Protein AF-A0A1B1HZV9-F1 (afdb_monomer)

pLDDT: mean 81.5, std 19.76, range [37.0, 97.25]

Sequence (102 aa):
MSLDVELLNANLLAGDLHNIRQGKVYFAHPYSSWERSQNERHNGILRQYIPKGTGIDGYSDEDILNIADEINRRPRRVLGYQTLAELFRTFLDEVYAIENVS

Foldseek 3Di:
DDPDDPVVVVCVVVVPVVPPDPDDDDDDDPPCCVVCVVVVVLVVLLCVVQPPPHDCVPPDPVNVVVSVVCQQCAQDVVVVRHGNVVVVVVVVVVVVVVVVVD

Secondary structure (DSSP, 8-state):
--S-SSSHHHHHHHHTGGGT-SS----PPTT-GGGGHHHHHHHHHHTTTS-TT--STTS-HHHHHHHHHHHHHS--GGGTT--HHHHHHHHHHHHHHHHTT-

Structure (mmCIF, N/CA/C/O backbone):
data_AF-A0A1B1HZV9-F1
#
_entry.id   AF-A0A1B1HZV9-F1
#
loop_
_atom_site.group_PDB
_atom_site.id
_atom_site.type_symbol
_atom_site.label_atom_id
_atom_site.label_alt_id
_atom_site.label_comp_id
_atom_site.label_asym_id
_atom_site.label_entity_id
_atom_site.label_seq_id
_atom_site.pdbx_PDB_ins_code
_atom_site.Cartn_x
_atom_site.Cartn_y
_atom_site.Cartn_z
_atom_site.occupancy
_atom_site.B_iso_or_equiv
_atom_site.auth_seq_id
_atom_site.auth_comp_id
_atom_site.auth_asym_id
_atom_site.auth_atom_id
_atom_site.pdbx_PDB_model_num
ATOM 1 N N . MET A 1 1 ? 19.042 5.732 42.765 1.00 41.09 1 MET A N 1
ATOM 2 C CA . MET A 1 1 ? 17.800 4.933 42.833 1.00 41.09 1 MET A CA 1
ATOM 3 C C . MET A 1 1 ? 16.653 5.882 42.516 1.00 41.09 1 MET A C 1
ATOM 5 O O . MET A 1 1 ? 16.328 6.697 43.357 1.00 41.09 1 MET A O 1
ATOM 9 N N . SER A 1 2 ? 16.091 5.968 41.321 1.00 46.03 2 SER A N 1
ATOM 10 C CA . SER A 1 2 ? 16.095 5.095 40.153 1.00 46.03 2 SER A CA 1
ATOM 11 C C . SER A 1 2 ? 15.907 6.004 38.933 1.00 46.03 2 SER A C 1
ATOM 13 O O . SER A 1 2 ? 14.925 6.738 38.885 1.00 46.03 2 SER A O 1
ATOM 15 N N . LEU A 1 3 ? 16.861 6.001 38.003 1.00 37.00 3 LEU A N 1
ATOM 16 C CA . LEU A 1 3 ? 16.746 6.642 36.684 1.00 37.00 3 LEU A CA 1
ATOM 17 C C . LEU A 1 3 ? 17.123 5.647 35.568 1.00 37.00 3 LEU A C 1
ATOM 19 O O . LEU A 1 3 ? 17.413 6.043 34.447 1.00 37.00 3 LEU A O 1
ATOM 23 N N . ASP A 1 4 ? 17.062 4.345 35.867 1.00 45.47 4 ASP A N 1
ATOM 24 C CA . ASP A 1 4 ? 17.555 3.274 34.990 1.00 45.47 4 ASP A CA 1
ATOM 25 C C . ASP A 1 4 ? 16.430 2.364 34.466 1.00 45.47 4 ASP A C 1
ATOM 27 O O . ASP A 1 4 ? 16.639 1.171 34.264 1.00 45.47 4 ASP A O 1
ATOM 31 N N . VAL A 1 5 ? 15.216 2.893 34.259 1.00 46.31 5 VAL A N 1
ATOM 32 C CA . VAL A 1 5 ? 14.092 2.090 33.721 1.00 46.31 5 VAL A CA 1
ATOM 33 C C . VAL A 1 5 ? 13.655 2.523 32.313 1.00 46.31 5 VAL A C 1
ATOM 35 O O . VAL A 1 5 ? 13.123 1.704 31.573 1.00 46.31 5 VAL A O 1
ATOM 38 N N . GLU A 1 6 ? 13.956 3.744 31.857 1.00 48.00 6 GLU A N 1
ATOM 39 C CA . GLU A 1 6 ? 13.531 4.194 30.514 1.00 48.00 6 GLU A CA 1
ATOM 40 C C . GLU A 1 6 ? 14.533 3.902 29.385 1.00 48.00 6 GLU A C 1
ATOM 42 O O . GLU A 1 6 ? 14.128 3.765 28.233 1.00 48.00 6 GLU A O 1
ATOM 47 N N . LEU A 1 7 ? 15.824 3.720 29.682 1.00 40.81 7 LEU A N 1
ATOM 48 C CA . LEU A 1 7 ? 16.843 3.479 28.646 1.00 40.81 7 LEU A CA 1
ATOM 49 C C . LEU A 1 7 ? 17.011 2.002 28.251 1.00 40.81 7 LEU A C 1
ATOM 51 O O . LEU A 1 7 ? 17.690 1.706 27.268 1.00 40.81 7 LEU A O 1
ATOM 55 N N . LEU A 1 8 ? 16.365 1.068 28.957 1.00 37.88 8 LEU A N 1
ATOM 56 C CA 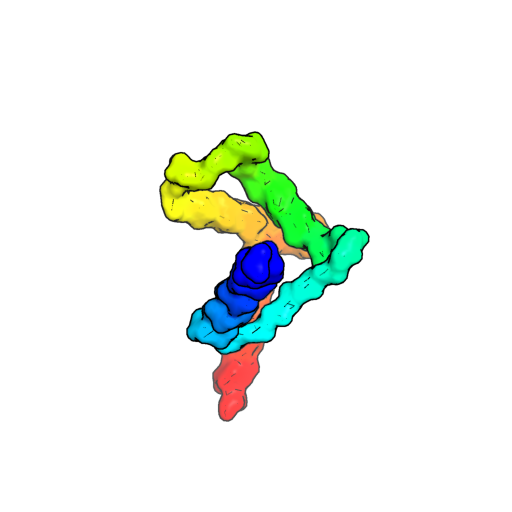. LEU A 1 8 ? 16.457 -0.362 28.639 1.00 37.88 8 LEU A CA 1
ATOM 57 C C . LEU A 1 8 ? 15.487 -0.793 27.519 1.00 37.88 8 LEU A C 1
ATOM 59 O O . LEU A 1 8 ? 15.754 -1.767 26.821 1.00 37.88 8 LEU A O 1
ATOM 63 N N . ASN A 1 9 ? 14.406 -0.040 27.277 1.00 42.53 9 ASN A N 1
ATOM 64 C CA . ASN A 1 9 ? 13.382 -0.405 26.286 1.00 42.53 9 ASN A CA 1
ATOM 65 C C . ASN A 1 9 ? 13.731 -0.035 24.833 1.00 42.53 9 ASN A C 1
ATOM 67 O O . ASN A 1 9 ? 13.141 -0.583 23.906 1.00 42.53 9 ASN A O 1
ATOM 71 N N . ALA A 1 10 ? 14.698 0.859 24.602 1.00 43.72 10 ALA A N 1
ATOM 72 C CA . ALA A 1 10 ? 15.109 1.234 23.245 1.00 43.72 10 ALA A CA 1
ATOM 73 C C . ALA A 1 10 ? 16.122 0.246 22.634 1.00 43.72 10 ALA A C 1
ATOM 75 O O . ALA A 1 10 ? 16.096 -0.009 21.431 1.00 43.72 10 ALA A O 1
ATOM 76 N N . ASN A 1 11 ? 16.979 -0.359 23.463 1.00 40.56 11 ASN A N 1
ATOM 77 C CA . ASN A 1 11 ? 18.022 -1.277 22.991 1.00 40.56 11 ASN A CA 1
ATOM 78 C C . ASN A 1 11 ? 17.500 -2.696 22.711 1.00 40.56 11 ASN A C 1
ATOM 80 O O . ASN A 1 11 ? 18.048 -3.376 21.846 1.00 40.56 11 ASN A O 1
ATOM 84 N N . LEU A 1 12 ? 16.411 -3.117 23.363 1.00 42.69 12 LEU A N 1
ATOM 85 C CA . LEU A 1 12 ? 15.744 -4.394 23.071 1.00 42.69 12 LEU A CA 1
ATOM 86 C C . LEU A 1 12 ? 15.025 -4.393 21.709 1.00 42.69 12 LEU A C 1
ATOM 88 O O . LEU A 1 12 ? 14.968 -5.422 21.049 1.00 42.69 12 LEU A O 1
ATOM 92 N N . LEU A 1 13 ? 14.545 -3.241 21.229 1.00 48.91 13 LEU A N 1
ATOM 93 C CA . LEU A 1 13 ? 13.875 -3.151 19.923 1.00 48.91 13 LEU A CA 1
ATOM 94 C C . LEU A 1 13 ? 14.855 -3.065 18.741 1.00 48.91 13 LEU A C 1
ATOM 96 O O . LEU A 1 13 ? 14.523 -3.487 17.634 1.00 48.91 13 LEU A O 1
ATOM 100 N N . ALA A 1 14 ? 16.059 -2.529 18.959 1.00 47.06 14 ALA A N 1
ATOM 101 C CA . ALA A 1 14 ? 17.078 -2.403 17.916 1.00 47.06 14 ALA A CA 1
ATOM 102 C C . ALA A 1 14 ? 17.970 -3.655 17.786 1.00 47.06 14 ALA A C 1
ATOM 104 O O . ALA A 1 14 ? 18.413 -3.971 16.681 1.00 47.06 14 ALA A O 1
ATOM 105 N N . GLY A 1 15 ? 18.218 -4.372 18.890 1.00 43.72 15 GLY A N 1
ATOM 106 C CA . GLY A 1 15 ? 19.113 -5.536 18.928 1.00 43.72 15 GLY A CA 1
ATOM 107 C C . GLY A 1 15 ? 18.567 -6.800 18.254 1.00 43.72 15 GLY A C 1
ATOM 108 O O . GLY A 1 15 ? 19.341 -7.552 17.665 1.00 43.72 15 GLY A O 1
ATOM 109 N N . ASP A 1 16 ? 17.248 -7.011 18.263 1.00 50.59 16 ASP A N 1
ATOM 110 C CA . ASP A 1 16 ? 16.647 -8.279 17.809 1.00 50.59 16 ASP A CA 1
ATOM 111 C C . ASP A 1 16 ? 16.318 -8.335 16.308 1.00 50.59 16 ASP A C 1
ATOM 113 O O . ASP A 1 16 ? 16.259 -9.416 15.719 1.00 50.59 16 ASP A O 1
ATOM 117 N N . LEU A 1 17 ? 16.174 -7.192 15.629 1.00 52.69 17 LEU A N 1
ATOM 118 C CA . LEU A 1 17 ? 15.924 -7.170 14.178 1.00 52.69 17 LEU A CA 1
ATOM 119 C C . LEU A 1 17 ? 17.151 -7.587 13.358 1.00 52.69 17 LEU A C 1
ATOM 121 O O . LEU A 1 17 ? 17.011 -8.111 12.251 1.00 52.69 17 LEU A O 1
ATOM 125 N N . HIS A 1 18 ? 18.348 -7.381 13.907 1.00 51.12 18 HIS A N 1
ATOM 126 C CA . HIS A 1 18 ? 19.609 -7.618 13.208 1.00 51.12 18 HIS A CA 1
ATOM 127 C C . HIS A 1 18 ? 19.919 -9.112 13.002 1.00 51.12 18 HIS A C 1
ATOM 129 O O . HIS A 1 18 ? 20.731 -9.452 12.141 1.00 51.12 18 HIS A O 1
ATOM 135 N N . ASN A 1 19 ? 19.253 -9.996 13.758 1.00 48.66 19 ASN A N 1
ATOM 136 C CA . ASN A 1 19 ? 19.464 -11.446 13.735 1.00 48.66 19 ASN A CA 1
ATOM 137 C C . ASN A 1 19 ? 18.431 -12.226 12.900 1.00 48.66 19 ASN A C 1
ATOM 139 O O . ASN A 1 19 ? 18.618 -13.420 12.681 1.00 48.66 19 ASN A O 1
ATOM 143 N N . ILE A 1 20 ? 17.357 -11.586 12.416 1.00 55.53 20 ILE A N 1
ATOM 144 C CA . ILE A 1 20 ? 16.245 -12.290 11.741 1.00 55.53 20 ILE A CA 1
ATOM 145 C C . ILE A 1 20 ? 16.325 -12.187 10.207 1.00 55.53 20 ILE A C 1
ATOM 147 O O . ILE A 1 20 ? 15.792 -13.044 9.503 1.00 55.53 20 ILE A O 1
ATOM 151 N N . ARG A 1 21 ? 17.017 -11.187 9.642 1.00 56.66 21 ARG A N 1
ATOM 152 C CA . ARG A 1 21 ? 17.164 -11.041 8.183 1.00 56.66 21 ARG A CA 1
ATOM 153 C C . ARG A 1 21 ? 18.511 -10.439 7.795 1.00 56.66 21 ARG A C 1
ATOM 155 O O . ARG A 1 21 ? 18.925 -9.428 8.348 1.00 56.66 21 ARG A O 1
ATOM 162 N N . GLN A 1 22 ? 19.136 -11.007 6.764 1.00 67.31 22 GLN A N 1
ATOM 163 C CA . GLN A 1 22 ? 20.291 -10.434 6.063 1.00 67.31 22 GLN A CA 1
ATOM 164 C C . GLN A 1 22 ? 19.877 -9.188 5.246 1.00 67.31 22 GLN A C 1
ATOM 166 O O . GLN A 1 22 ? 19.911 -9.196 4.020 1.00 67.31 22 GLN A O 1
ATOM 171 N N . GLY A 1 23 ? 19.403 -8.125 5.901 1.00 66.94 23 GLY A N 1
ATOM 172 C CA . GLY A 1 23 ? 18.881 -6.928 5.237 1.00 66.94 23 GLY A CA 1
ATOM 173 C C . GLY A 1 23 ? 19.226 -5.639 5.977 1.00 66.94 23 GLY A C 1
ATOM 174 O O . GLY A 1 23 ? 19.349 -5.624 7.198 1.00 66.94 23 GLY A O 1
ATOM 175 N N . LYS A 1 24 ? 19.384 -4.540 5.231 1.00 83.38 24 LYS A N 1
ATOM 176 C CA . LYS A 1 24 ? 19.594 -3.198 5.797 1.00 83.38 24 LYS A CA 1
ATOM 177 C C . LYS A 1 24 ? 18.255 -2.607 6.246 1.00 83.38 24 LYS A C 1
ATOM 179 O O . LYS A 1 24 ? 17.275 -2.673 5.506 1.00 83.38 24 LYS A O 1
ATOM 184 N N . VAL A 1 25 ? 18.225 -2.008 7.436 1.00 83.56 25 VAL A N 1
ATOM 185 C CA . VAL A 1 25 ? 17.042 -1.326 7.985 1.00 83.56 25 VAL A CA 1
ATOM 186 C C . VAL A 1 25 ? 17.173 0.179 7.763 1.00 83.56 25 VAL A C 1
ATOM 188 O O . VAL A 1 25 ? 18.229 0.756 8.015 1.00 83.56 25 VAL A O 1
ATOM 191 N N . TYR A 1 26 ? 16.093 0.814 7.307 1.00 84.62 26 TYR A N 1
ATOM 192 C CA . TYR A 1 26 ? 16.029 2.251 7.042 1.00 84.62 26 TYR A CA 1
ATOM 193 C C . TYR A 1 26 ? 14.853 2.879 7.798 1.00 84.62 26 TYR A C 1
ATOM 195 O O . TYR A 1 26 ? 13.757 2.315 7.824 1.00 84.62 26 TYR A O 1
ATOM 203 N N . PHE A 1 27 ? 15.073 4.059 8.380 1.00 87.00 27 PHE A N 1
ATOM 204 C CA . PHE A 1 27 ? 14.058 4.837 9.095 1.00 87.00 27 PHE A CA 1
ATOM 205 C C . PHE A 1 27 ? 13.809 6.170 8.388 1.00 87.00 27 PHE A C 1
ATOM 207 O O . PHE A 1 27 ? 14.717 6.727 7.778 1.00 87.00 27 PHE A O 1
ATOM 214 N N . ALA A 1 28 ? 12.574 6.665 8.482 1.00 90.00 28 ALA A N 1
ATOM 215 C CA . ALA A 1 28 ? 12.227 8.008 8.025 1.00 90.00 28 ALA A CA 1
ATOM 216 C C . ALA A 1 28 ? 12.603 9.044 9.094 1.00 90.00 28 ALA A C 1
ATOM 218 O O . ALA A 1 28 ? 12.547 8.753 10.294 1.00 90.00 28 ALA A O 1
ATOM 219 N N . HIS A 1 29 ? 12.945 10.253 8.665 1.00 92.88 29 HIS A N 1
ATOM 220 C CA . HIS A 1 29 ? 13.244 11.368 9.548 1.00 92.88 29 HIS A CA 1
ATOM 221 C C . HIS A 1 29 ? 11.988 11.813 10.321 1.00 92.88 29 HIS A C 1
ATOM 223 O O . HIS A 1 29 ? 10.867 11.768 9.793 1.00 92.88 29 HIS A O 1
ATOM 229 N N . PRO A 1 30 ? 12.140 12.286 11.574 1.00 92.19 30 PRO A N 1
ATOM 230 C CA . PRO A 1 30 ? 11.035 12.880 12.316 1.00 92.19 30 PRO A CA 1
ATOM 231 C C . PRO A 1 30 ? 10.348 13.995 11.517 1.00 92.19 30 PRO A C 1
ATOM 233 O O . PRO A 1 30 ? 11.000 14.750 10.797 1.00 92.19 30 PRO A O 1
ATOM 236 N N . TYR A 1 31 ? 9.021 14.086 11.639 1.00 85.75 31 TYR A N 1
ATOM 237 C CA . TYR A 1 31 ? 8.178 15.086 10.961 1.00 85.75 31 TYR A CA 1
ATOM 238 C C . TYR A 1 31 ? 8.281 15.107 9.424 1.00 85.75 31 TYR A C 1
ATOM 240 O O . TYR A 1 31 ? 7.823 16.056 8.792 1.00 85.75 31 TYR A O 1
ATOM 248 N N . SER A 1 32 ? 8.822 14.044 8.819 1.00 90.00 32 SER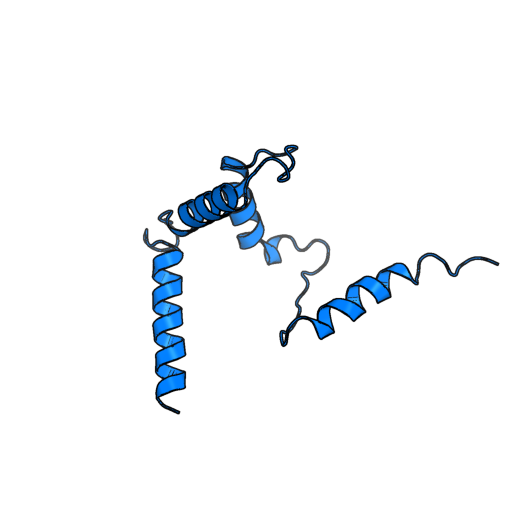 A N 1
ATOM 249 C CA . SER A 1 32 ? 9.058 13.943 7.376 1.00 90.00 32 SER A CA 1
ATOM 250 C C . SER A 1 32 ? 8.107 12.947 6.709 1.00 90.00 32 SER A C 1
ATOM 252 O O . SER A 1 32 ? 8.519 11.924 6.165 1.00 90.00 32 SER A O 1
ATOM 254 N N . SER A 1 33 ? 6.797 13.224 6.760 1.00 83.50 33 SER A N 1
ATOM 255 C CA . SER A 1 33 ? 5.764 12.314 6.221 1.00 83.50 33 SER A CA 1
ATOM 256 C C . SER A 1 33 ? 5.938 12.016 4.727 1.00 83.50 33 SER A C 1
ATOM 258 O O . SER A 1 33 ? 5.632 10.914 4.269 1.00 83.50 33 SER A O 1
ATOM 260 N N . TRP A 1 34 ? 6.517 12.953 3.969 1.00 88.50 34 TRP A N 1
ATOM 261 C CA . TRP A 1 34 ? 6.768 12.804 2.533 1.00 88.50 34 TRP A CA 1
ATOM 262 C C . TRP A 1 34 ? 7.662 11.604 2.192 1.00 88.50 34 TRP A C 1
ATOM 264 O O . TRP A 1 34 ? 7.493 11.009 1.126 1.00 88.50 34 TRP A O 1
ATOM 274 N N . GLU A 1 35 ? 8.544 11.177 3.100 1.00 93.69 35 GLU A N 1
ATOM 275 C CA . GLU A 1 35 ? 9.409 10.003 2.913 1.00 93.69 35 GLU A CA 1
ATOM 276 C C . GLU A 1 35 ? 8.626 8.680 2.917 1.00 93.69 35 GLU A C 1
ATOM 278 O O . GLU A 1 35 ? 9.143 7.638 2.515 1.00 93.69 35 GLU A O 1
ATOM 283 N N . ARG A 1 36 ? 7.356 8.704 3.342 1.00 91.88 36 ARG A N 1
ATOM 284 C CA . ARG A 1 36 ? 6.474 7.531 3.432 1.00 91.88 36 ARG A CA 1
ATOM 285 C C . ARG A 1 36 ? 5.236 7.634 2.545 1.00 91.88 36 ARG A C 1
ATOM 287 O O . ARG A 1 36 ? 4.333 6.807 2.676 1.00 91.88 36 ARG A O 1
ATOM 294 N N . SER A 1 37 ? 5.215 8.578 1.604 1.00 91.75 37 SER A N 1
ATOM 295 C CA . SER A 1 37 ? 4.050 8.877 0.756 1.00 91.75 37 SER A CA 1
ATOM 296 C C . SER A 1 37 ? 3.413 7.631 0.115 1.00 91.75 37 SER A C 1
ATOM 298 O O . SER A 1 37 ? 2.190 7.486 0.081 1.00 91.75 37 SER A O 1
ATOM 300 N N . GLN A 1 38 ? 4.224 6.683 -0.372 1.00 88.25 38 GLN A N 1
ATOM 301 C CA . GLN A 1 38 ? 3.705 5.451 -0.985 1.00 88.25 38 GLN A CA 1
ATOM 302 C C . GLN A 1 38 ? 3.098 4.475 0.030 1.00 88.25 38 GLN A C 1
ATOM 304 O O . GLN A 1 38 ? 2.084 3.838 -0.269 1.00 88.25 38 GLN A O 1
ATOM 309 N N . ASN A 1 39 ? 3.672 4.383 1.230 1.00 90.50 39 ASN A N 1
ATOM 310 C CA . ASN A 1 39 ? 3.161 3.524 2.298 1.00 90.50 39 ASN A CA 1
ATOM 311 C C . ASN A 1 39 ? 1.809 4.041 2.796 1.00 90.50 39 ASN A C 1
ATOM 313 O O . ASN A 1 39 ? 0.879 3.262 2.979 1.00 90.50 39 ASN A O 1
ATOM 317 N N . GLU A 1 40 ? 1.671 5.359 2.955 1.00 92.62 40 GLU A N 1
ATOM 318 C CA . GLU A 1 40 ? 0.405 5.992 3.340 1.00 92.62 40 GLU A CA 1
ATOM 319 C C . GLU A 1 40 ? -0.689 5.738 2.301 1.00 92.62 40 GLU A C 1
ATOM 321 O O . GLU A 1 40 ? -1.804 5.341 2.649 1.00 92.62 40 GLU A O 1
ATOM 326 N N . ARG A 1 41 ? -0.350 5.862 1.012 1.00 91.31 41 ARG A N 1
ATOM 327 C CA . ARG A 1 41 ? -1.267 5.523 -0.079 1.00 91.31 41 ARG A CA 1
ATOM 328 C C . ARG A 1 41 ? -1.703 4.056 -0.033 1.00 91.31 41 ARG A C 1
ATOM 330 O O . ARG A 1 41 ? -2.888 3.780 -0.210 1.00 91.31 41 ARG A O 1
ATOM 337 N N . HIS A 1 42 ? -0.778 3.122 0.183 1.00 90.56 42 HIS A N 1
ATOM 338 C CA . HIS A 1 42 ? -1.107 1.695 0.276 1.00 90.56 42 HIS A CA 1
ATOM 339 C C . HIS A 1 42 ? -1.977 1.375 1.488 1.00 90.56 42 HIS A C 1
ATOM 341 O O . HIS A 1 42 ? -2.982 0.681 1.343 1.00 90.56 42 HIS A O 1
ATOM 347 N N . ASN A 1 43 ? -1.654 1.945 2.648 1.00 91.19 43 ASN A N 1
ATOM 348 C CA . ASN A 1 43 ? -2.470 1.809 3.848 1.00 91.19 43 ASN A CA 1
ATOM 349 C C . ASN A 1 43 ? -3.894 2.31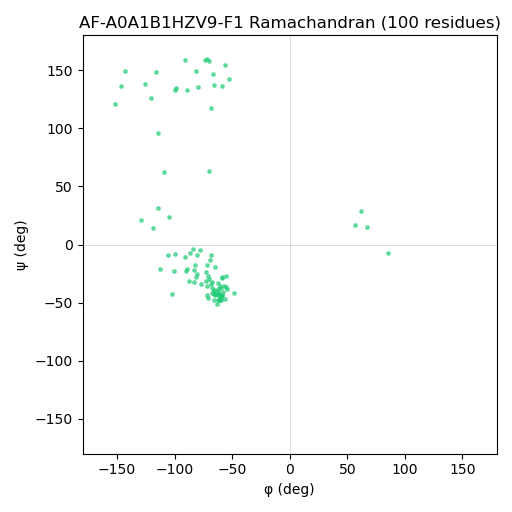9 3.602 1.00 91.19 43 ASN A C 1
ATOM 351 O O . ASN A 1 43 ? -4.851 1.669 4.009 1.00 91.19 43 ASN A O 1
ATOM 355 N N . GLY A 1 44 ? -4.058 3.434 2.883 1.00 93.44 44 GLY A N 1
ATOM 356 C CA . GLY A 1 44 ? -5.377 3.940 2.496 1.00 93.44 44 GLY A CA 1
ATOM 357 C C . GLY A 1 44 ? -6.187 2.965 1.632 1.00 93.44 44 GLY A C 1
ATOM 358 O O . GLY A 1 44 ? -7.401 2.874 1.795 1.00 93.44 44 GLY A O 1
ATOM 359 N N . ILE A 1 45 ? -5.533 2.207 0.747 1.00 93.75 45 ILE A N 1
ATOM 360 C CA . ILE A 1 45 ? -6.193 1.165 -0.055 1.00 93.75 45 ILE A CA 1
ATOM 361 C C . ILE A 1 45 ? -6.579 -0.023 0.831 1.00 93.75 45 ILE A C 1
ATOM 363 O O . ILE A 1 45 ? -7.721 -0.463 0.774 1.00 93.75 45 ILE A O 1
ATOM 367 N N . LEU A 1 46 ? -5.673 -0.497 1.692 1.00 94.06 46 LEU A N 1
ATOM 368 C CA . LEU A 1 46 ? -5.957 -1.586 2.633 1.00 94.06 46 LEU A CA 1
ATOM 369 C C . LEU A 1 46 ? -7.155 -1.264 3.540 1.00 94.06 46 LEU A C 1
ATOM 371 O O . LEU A 1 46 ? -7.971 -2.133 3.834 1.00 94.06 46 LEU A O 1
ATOM 375 N N . ARG A 1 47 ? -7.317 0.006 3.934 1.00 95.12 47 ARG A N 1
ATOM 376 C CA . ARG A 1 47 ? -8.448 0.460 4.759 1.00 95.12 47 ARG A CA 1
ATOM 377 C C . ARG A 1 47 ? -9.809 0.436 4.058 1.00 95.12 47 ARG A C 1
ATOM 379 O O . ARG A 1 47 ? -10.814 0.616 4.737 1.00 95.12 47 ARG A O 1
ATOM 386 N N . GLN A 1 48 ? -9.859 0.195 2.747 1.00 94.88 48 GLN A N 1
ATOM 387 C CA . GLN A 1 48 ? -11.114 -0.099 2.038 1.00 94.88 48 GLN A CA 1
ATOM 388 C C . GLN A 1 48 ? -11.631 -1.508 2.373 1.00 94.88 48 GLN A C 1
ATOM 390 O O . GLN A 1 48 ? -12.830 -1.738 2.278 1.00 94.88 48 GLN A O 1
ATOM 395 N N . TYR A 1 49 ? -10.738 -2.406 2.802 1.00 94.44 49 TYR A N 1
ATOM 396 C CA . TYR A 1 49 ? -11.036 -3.791 3.174 1.00 94.44 49 TYR A CA 1
ATOM 397 C C . TYR A 1 49 ? -11.097 -3.985 4.687 1.00 94.44 49 TYR A C 1
ATOM 399 O O . TYR A 1 49 ? -12.005 -4.637 5.183 1.00 94.44 49 TYR A O 1
ATOM 407 N N . ILE A 1 50 ? -10.153 -3.384 5.420 1.00 94.06 50 ILE A N 1
ATOM 408 C CA . ILE A 1 50 ? -10.061 -3.480 6.882 1.00 94.06 50 ILE A CA 1
ATOM 409 C C . ILE A 1 50 ? -10.315 -2.092 7.485 1.00 94.06 50 ILE A C 1
ATOM 411 O O . ILE A 1 50 ? -9.380 -1.280 7.575 1.00 94.06 50 ILE A O 1
ATOM 415 N N . PRO A 1 51 ? -11.555 -1.776 7.905 1.00 92.94 51 PRO A N 1
ATOM 416 C CA . PRO A 1 51 ? -11.905 -0.450 8.397 1.00 92.94 51 PRO A CA 1
ATOM 417 C C . PRO A 1 51 ? -11.034 0.007 9.570 1.00 92.94 51 PRO A C 1
ATOM 419 O O . PRO A 1 51 ? -10.442 -0.776 10.319 1.00 92.94 51 PRO A O 1
ATOM 422 N N . LYS A 1 52 ? -10.914 1.325 9.734 1.00 91.19 52 LYS A N 1
ATOM 423 C CA . LYS A 1 52 ? -10.170 1.899 10.860 1.00 91.19 52 LYS A CA 1
ATOM 424 C C . LYS A 1 52 ? -10.884 1.575 12.175 1.00 91.19 52 LYS A C 1
ATOM 426 O O . LYS A 1 52 ? -12.095 1.722 12.265 1.00 91.19 52 LYS A O 1
ATOM 431 N N . GLY A 1 53 ? -10.120 1.189 13.196 1.00 89.06 53 GLY A N 1
ATOM 432 C CA . GLY A 1 53 ? -10.660 0.818 14.510 1.00 89.06 53 GLY A CA 1
ATOM 433 C C . GLY A 1 53 ? -11.103 -0.643 14.616 1.00 89.06 53 GLY A C 1
ATOM 434 O O . GLY A 1 53 ? -11.383 -1.095 15.719 1.00 89.06 53 GLY A O 1
ATOM 435 N N . THR A 1 54 ? -11.106 -1.389 13.509 1.00 88.00 54 THR A N 1
ATOM 436 C CA . THR A 1 54 ? -11.308 -2.840 13.508 1.00 88.00 54 THR A CA 1
ATOM 437 C C . THR A 1 54 ? -9.961 -3.543 13.666 1.00 88.00 54 THR A C 1
ATOM 439 O O . THR A 1 54 ? -8.981 -3.170 13.008 1.00 88.00 54 THR A O 1
ATOM 442 N N . GLY A 1 55 ? -9.908 -4.528 14.565 1.00 88.25 55 GLY A N 1
ATOM 443 C CA . GLY A 1 55 ? -8.770 -5.432 14.690 1.00 88.25 55 GLY A CA 1
ATOM 444 C C . GLY A 1 55 ? -8.668 -6.379 13.490 1.00 88.25 55 GLY A C 1
ATOM 445 O O . GLY A 1 55 ? -9.630 -6.571 12.747 1.00 88.25 55 GLY A O 1
ATOM 446 N N . ILE A 1 56 ? -7.471 -6.915 13.258 1.00 89.88 56 ILE A N 1
ATOM 447 C CA . ILE A 1 56 ? -7.206 -7.871 12.167 1.00 89.88 56 ILE A CA 1
ATOM 448 C C . ILE A 1 56 ? -7.407 -9.319 12.653 1.00 89.88 56 ILE A C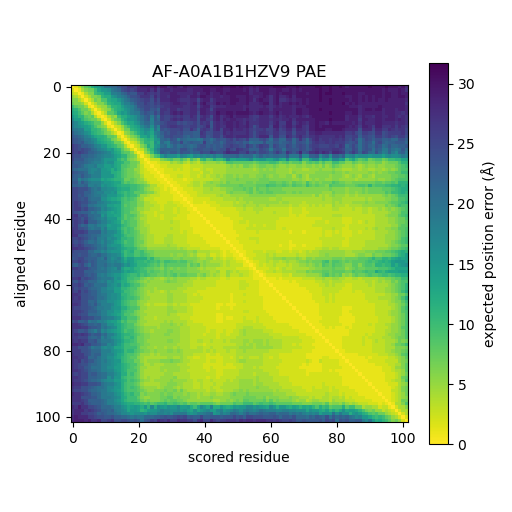 1
ATOM 450 O O . ILE A 1 56 ? -7.497 -10.239 11.858 1.00 89.88 56 ILE A O 1
ATOM 454 N N . ASP A 1 57 ? -7.558 -9.514 13.961 1.00 91.75 57 ASP A N 1
ATOM 455 C CA . ASP A 1 57 ? -7.781 -10.792 14.642 1.00 91.75 57 ASP A CA 1
ATOM 456 C C . ASP A 1 57 ? -8.994 -11.583 14.127 1.00 91.75 57 ASP A C 1
ATOM 458 O O . ASP A 1 57 ? -9.001 -12.807 14.211 1.00 91.75 57 ASP A O 1
ATOM 462 N N . GLY A 1 58 ? -10.002 -10.902 13.575 1.00 90.00 58 GLY A N 1
ATOM 463 C CA . GLY A 1 58 ? -11.180 -11.538 12.979 1.00 90.00 58 GLY A CA 1
ATOM 464 C C . GLY A 1 58 ? -11.019 -11.999 11.525 1.00 90.00 58 GLY A C 1
ATOM 465 O O . GLY A 1 58 ? -11.964 -12.566 10.984 1.00 90.00 58 GLY A O 1
ATOM 466 N N . TYR A 1 59 ? -9.877 -11.737 10.885 1.00 93.75 59 TYR A N 1
ATOM 467 C CA . TYR A 1 59 ? -9.602 -12.135 9.503 1.00 93.75 59 TYR A CA 1
ATOM 468 C C . TYR A 1 59 ? -8.755 -13.403 9.501 1.00 93.75 59 TYR A C 1
ATOM 470 O O . TYR A 1 59 ? -7.755 -13.487 10.215 1.00 93.75 59 TYR A O 1
ATOM 478 N N . SER A 1 60 ? -9.138 -14.383 8.686 1.00 96.25 60 SER A N 1
ATOM 479 C CA . SER A 1 60 ? -8.293 -15.550 8.454 1.00 96.25 60 SER A CA 1
ATOM 480 C C . SER A 1 60 ? -7.077 -15.177 7.605 1.00 96.25 60 SER A C 1
ATOM 482 O O . SER A 1 60 ? -7.095 -14.189 6.869 1.00 96.25 60 SER A O 1
ATOM 484 N N . ASP A 1 61 ? -6.029 -15.998 7.655 1.00 95.88 61 ASP A N 1
ATOM 485 C CA . ASP A 1 61 ? -4.860 -15.822 6.786 1.00 95.88 61 ASP A CA 1
ATOM 486 C C . ASP A 1 61 ? -5.264 -15.781 5.303 1.00 95.88 61 ASP A C 1
ATOM 488 O O . ASP A 1 61 ? -4.732 -14.985 4.532 1.00 95.88 61 ASP A O 1
ATOM 492 N N . GLU A 1 62 ? -6.261 -16.582 4.921 1.00 97.19 62 GLU A N 1
ATOM 493 C CA . GLU A 1 62 ? -6.811 -16.621 3.567 1.00 97.19 62 GLU A CA 1
ATOM 494 C C . GLU A 1 62 ? -7.517 -15.309 3.195 1.00 97.19 62 GLU A C 1
ATOM 496 O O . GLU A 1 62 ? -7.335 -14.804 2.088 1.00 97.19 62 GLU A O 1
ATOM 501 N N . ASP A 1 63 ? -8.262 -14.691 4.116 1.00 95.56 63 ASP A N 1
ATOM 502 C CA . ASP A 1 63 ? -8.865 -13.372 3.878 1.00 95.56 63 ASP A CA 1
ATOM 503 C C . ASP A 1 63 ? -7.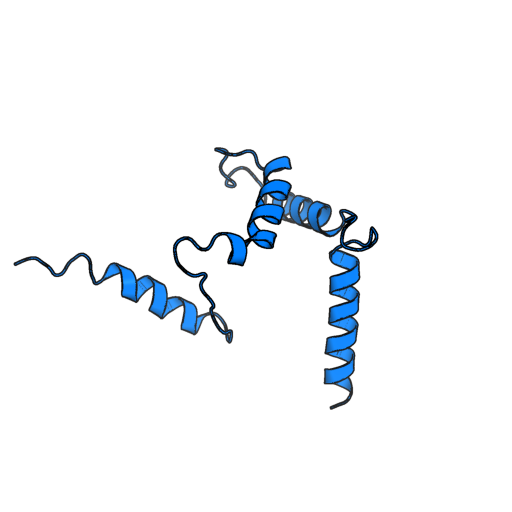783 -12.317 3.629 1.00 95.56 63 ASP A C 1
ATOM 505 O O . ASP A 1 63 ? -7.888 -11.502 2.710 1.00 95.56 63 ASP A O 1
ATOM 509 N N . ILE A 1 64 ? -6.709 -12.346 4.425 1.00 95.50 64 ILE A N 1
ATOM 510 C CA . ILE A 1 64 ? -5.590 -11.410 4.288 1.00 95.50 64 ILE A CA 1
ATOM 511 C C . ILE A 1 64 ? -4.855 -11.611 2.965 1.00 95.50 64 ILE A C 1
ATOM 513 O O . ILE A 1 64 ? -4.525 -10.624 2.298 1.00 95.50 64 ILE A O 1
ATOM 517 N N . LEU A 1 65 ? -4.624 -12.862 2.568 1.00 96.44 65 LEU A N 1
ATOM 518 C CA . LEU A 1 65 ? -4.015 -13.186 1.282 1.00 96.44 65 LEU A CA 1
ATOM 519 C C . LEU A 1 65 ? -4.883 -12.694 0.128 1.00 96.44 65 LEU A C 1
ATOM 521 O O . LEU A 1 65 ? -4.367 -11.990 -0.736 1.00 96.44 65 LEU A O 1
ATOM 525 N N . ASN A 1 66 ? -6.190 -12.959 0.158 1.00 97.25 66 ASN A N 1
ATOM 526 C CA . ASN A 1 66 ? -7.122 -12.509 -0.875 1.00 97.25 66 ASN A CA 1
ATOM 527 C C . ASN A 1 66 ? -7.172 -10.979 -0.986 1.00 97.25 66 ASN A C 1
ATOM 529 O O . ASN A 1 66 ? -7.086 -10.436 -2.090 1.00 97.25 66 ASN A O 1
ATOM 533 N N . ILE A 1 67 ? -7.210 -10.262 0.142 1.00 96.06 67 ILE A N 1
ATOM 534 C CA . ILE A 1 67 ? -7.138 -8.793 0.156 1.00 96.06 67 ILE A CA 1
ATOM 535 C C . ILE A 1 67 ? -5.823 -8.306 -0.470 1.00 96.06 67 ILE A C 1
ATOM 537 O O . ILE A 1 67 ? -5.829 -7.394 -1.302 1.00 96.06 67 ILE A O 1
ATOM 541 N N . ALA A 1 68 ? -4.683 -8.888 -0.089 1.00 95.69 68 ALA A N 1
ATOM 542 C CA . ALA A 1 68 ? -3.382 -8.504 -0.639 1.00 95.69 68 ALA A CA 1
ATOM 543 C C . ALA A 1 68 ? -3.323 -8.735 -2.157 1.00 95.69 68 ALA A C 1
ATOM 545 O O . ALA A 1 68 ? -2.861 -7.876 -2.915 1.00 95.69 68 ALA A O 1
ATOM 546 N N . ASP A 1 69 ? -3.850 -9.867 -2.598 1.00 96.69 69 ASP A N 1
ATOM 547 C CA . ASP A 1 69 ? -3.965 -10.263 -3.989 1.00 96.69 69 ASP A CA 1
ATOM 548 C C . ASP A 1 69 ? -4.808 -9.283 -4.811 1.00 96.69 69 ASP A C 1
ATOM 550 O O . ASP A 1 69 ? -4.373 -8.819 -5.869 1.00 96.69 69 ASP A O 1
ATOM 554 N N . GLU A 1 70 ? -5.979 -8.889 -4.313 1.00 96.88 70 GLU A N 1
ATOM 555 C CA . GLU A 1 70 ? -6.809 -7.868 -4.953 1.00 96.88 70 GLU A CA 1
ATOM 556 C C . GLU A 1 70 ? -6.092 -6.515 -5.054 1.00 96.88 70 GLU A C 1
ATOM 558 O O . GLU A 1 70 ? -6.103 -5.867 -6.106 1.00 96.88 70 GLU A O 1
ATOM 563 N N . ILE A 1 71 ? -5.410 -6.090 -3.986 1.00 96.06 71 ILE A N 1
ATOM 564 C CA . ILE A 1 71 ? -4.648 -4.833 -3.962 1.00 96.06 71 ILE A CA 1
ATOM 565 C C . ILE A 1 71 ? -3.513 -4.844 -4.996 1.00 96.06 71 ILE A C 1
ATOM 567 O O . ILE A 1 71 ? -3.243 -3.811 -5.631 1.00 96.06 71 ILE A O 1
ATOM 571 N N . ASN A 1 72 ? -2.857 -5.992 -5.168 1.00 95.44 72 ASN A N 1
ATOM 572 C CA . ASN A 1 72 ? -1.747 -6.178 -6.098 1.00 95.44 72 ASN A CA 1
ATOM 573 C C . ASN A 1 72 ? -2.213 -6.301 -7.554 1.00 95.44 72 ASN A C 1
ATOM 575 O O . ASN A 1 72 ? -1.534 -5.793 -8.452 1.00 95.44 72 ASN A O 1
ATOM 579 N N . 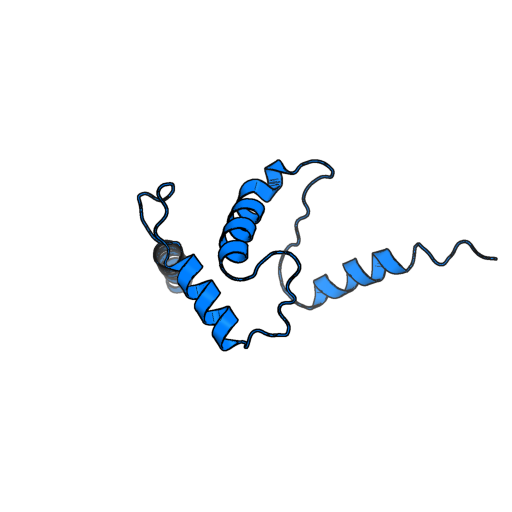ARG A 1 73 ? -3.387 -6.901 -7.790 1.00 96.50 73 ARG A N 1
ATOM 580 C CA . ARG A 1 73 ? -4.026 -7.016 -9.114 1.00 96.50 73 ARG A CA 1
ATOM 581 C C . ARG A 1 73 ? -4.767 -5.754 -9.547 1.00 96.50 73 ARG A C 1
ATOM 583 O O . ARG A 1 73 ? -5.179 -5.659 -10.696 1.00 96.50 73 ARG A O 1
ATOM 590 N N . ARG A 1 74 ? -4.938 -4.764 -8.667 1.00 94.81 74 ARG A N 1
ATOM 591 C CA . ARG A 1 74 ? -5.627 -3.510 -8.999 1.00 94.81 74 ARG A CA 1
ATOM 592 C C . ARG A 1 74 ? -4.815 -2.668 -10.003 1.00 94.81 74 ARG A C 1
ATOM 594 O O . ARG A 1 74 ? -3.742 -2.175 -9.633 1.00 94.81 74 ARG A O 1
ATOM 601 N N . PRO A 1 75 ? -5.340 -2.394 -11.216 1.00 96.19 75 PRO A N 1
ATOM 602 C CA . PRO A 1 75 ? -4.708 -1.501 -12.188 1.00 96.19 75 PRO A CA 1
ATOM 603 C C . PRO A 1 75 ? -4.505 -0.096 -11.620 1.00 96.19 75 PRO A C 1
ATOM 605 O O . PRO A 1 75 ? -5.408 0.465 -10.986 1.00 96.19 75 PRO A O 1
ATOM 608 N N . ARG A 1 76 ? -3.336 0.519 -11.849 1.00 94.12 76 ARG A N 1
ATOM 609 C CA . ARG A 1 76 ? -3.051 1.874 -11.342 1.00 94.12 76 ARG A CA 1
ATOM 610 C C . ARG A 1 76 ? -2.744 2.842 -12.472 1.00 94.12 76 ARG A C 1
ATOM 612 O O . ARG A 1 76 ? -1.800 2.650 -13.223 1.00 94.12 76 ARG A O 1
ATOM 619 N N . ARG A 1 77 ? -3.466 3.968 -12.514 1.00 94.25 77 ARG A N 1
ATOM 620 C CA . ARG A 1 77 ? -3.257 5.028 -13.520 1.00 94.25 77 ARG A CA 1
ATOM 621 C C . ARG A 1 77 ? -1.812 5.540 -13.574 1.00 94.25 77 ARG A C 1
ATOM 623 O O . ARG A 1 77 ? -1.302 5.790 -14.654 1.00 94.25 77 ARG A O 1
ATOM 630 N N . VAL A 1 78 ? -1.151 5.673 -12.420 1.00 92.00 78 VAL A N 1
ATOM 631 C CA . VAL A 1 78 ? 0.259 6.115 -12.341 1.00 92.00 78 VAL A CA 1
ATOM 632 C C . VAL A 1 78 ? 1.235 5.121 -12.985 1.00 92.00 78 VAL A C 1
ATOM 634 O O . VAL A 1 78 ? 2.340 5.502 -13.339 1.00 92.00 78 VAL A O 1
ATOM 637 N N . LEU A 1 79 ? 0.811 3.868 -13.162 1.00 93.00 79 LEU A N 1
ATOM 638 C CA . LEU A 1 79 ? 1.562 2.787 -13.798 1.00 93.00 79 LEU A CA 1
ATOM 639 C C . LEU A 1 79 ? 1.041 2.499 -15.217 1.00 93.00 79 LEU A C 1
ATOM 641 O O . LEU A 1 79 ? 1.112 1.369 -15.677 1.00 93.00 79 LEU A O 1
ATOM 645 N N . GLY A 1 80 ? 0.396 3.467 -15.879 1.00 96.19 80 GLY A N 1
ATOM 646 C CA . GLY A 1 80 ? -0.182 3.235 -17.208 1.00 96.19 80 GLY A CA 1
ATOM 647 C C . GLY A 1 80 ? -1.282 2.168 -17.223 1.00 96.19 80 GLY A C 1
ATOM 648 O O . GLY A 1 80 ? -1.469 1.503 -18.232 1.00 96.19 80 GLY A O 1
ATOM 649 N N . TYR A 1 81 ? -2.002 2.004 -16.106 1.00 96.19 81 TYR A N 1
ATOM 650 C CA . TYR A 1 81 ? -3.002 0.950 -15.886 1.00 96.19 81 TYR A CA 1
ATOM 651 C C . TYR A 1 81 ? -2.446 -0.478 -15.809 1.00 96.19 81 TYR A C 1
ATOM 653 O O . TYR A 1 81 ? -3.227 -1.423 -15.790 1.00 96.19 81 TYR A O 1
ATOM 661 N N . GLN A 1 82 ? -1.136 -0.649 -15.640 1.00 96.69 82 GLN A N 1
ATOM 662 C CA . GLN A 1 82 ? -0.571 -1.933 -15.232 1.00 96.69 82 GLN A CA 1
ATOM 663 C C . GLN A 1 82 ? -0.849 -2.210 -13.748 1.00 96.69 82 GLN A C 1
ATOM 665 O O . GLN A 1 82 ? -1.123 -1.299 -12.945 1.00 96.69 82 GLN A O 1
ATOM 670 N N . THR A 1 83 ? -0.792 -3.485 -13.384 1.00 96.62 83 THR A N 1
ATOM 671 C CA . THR A 1 83 ? -0.935 -3.960 -12.005 1.00 96.62 83 THR A CA 1
ATOM 672 C C . THR A 1 83 ? 0.428 -4.051 -11.318 1.00 96.62 83 THR A C 1
ATOM 674 O O . THR A 1 83 ? 1.472 -4.123 -11.968 1.00 96.62 83 THR A O 1
ATOM 677 N N . LEU A 1 84 ? 0.446 -4.045 -9.981 1.00 94.56 84 LEU A N 1
ATOM 678 C CA . LEU A 1 84 ? 1.705 -4.244 -9.253 1.00 94.56 84 LEU A CA 1
ATOM 679 C C . LEU A 1 84 ? 2.228 -5.663 -9.440 1.00 94.56 84 LEU A C 1
ATOM 681 O O . LEU A 1 84 ? 3.435 -5.845 -9.543 1.00 94.56 84 LEU A O 1
ATOM 685 N N . ALA A 1 85 ? 1.323 -6.642 -9.487 1.00 96.12 85 ALA A N 1
ATOM 686 C CA . ALA A 1 85 ? 1.677 -8.041 -9.681 1.00 96.12 85 ALA A CA 1
ATOM 687 C C . ALA A 1 85 ? 2.441 -8.261 -10.997 1.00 96.12 85 ALA A C 1
ATOM 689 O O . ALA A 1 85 ? 3.469 -8.933 -10.994 1.00 96.12 85 ALA A O 1
ATOM 690 N N . GLU A 1 86 ? 1.989 -7.652 -12.098 1.00 96.56 86 GLU A N 1
ATOM 691 C CA . GLU A 1 86 ? 2.670 -7.730 -13.399 1.00 96.56 86 GLU A CA 1
ATOM 692 C C . GLU A 1 86 ? 4.061 -7.097 -13.352 1.00 96.56 86 GLU A C 1
ATOM 694 O O . GLU A 1 86 ? 5.037 -7.747 -13.711 1.00 96.56 86 GLU A O 1
ATOM 699 N N . LEU A 1 87 ? 4.169 -5.856 -12.863 1.00 96.25 87 LEU A N 1
ATOM 700 C CA . LEU A 1 87 ? 5.459 -5.161 -12.803 1.00 96.25 87 LEU A CA 1
ATOM 701 C C . LEU A 1 87 ? 6.456 -5.877 -11.894 1.00 96.25 87 LEU A C 1
ATOM 703 O O . LEU A 1 87 ? 7.638 -5.966 -12.216 1.00 96.25 87 LEU A O 1
ATOM 707 N N . PHE A 1 88 ? 5.982 -6.398 -10.762 1.00 95.50 88 PHE A N 1
ATOM 708 C CA . PHE A 1 88 ? 6.821 -7.170 -9.858 1.00 95.50 88 PHE A CA 1
ATOM 709 C C . PHE A 1 88 ? 7.284 -8.473 -10.508 1.00 95.50 88 PHE A C 1
ATOM 711 O O . PHE A 1 88 ? 8.444 -8.848 -10.361 1.00 95.50 88 PHE A O 1
ATOM 718 N N . ARG A 1 89 ? 6.412 -9.136 -11.277 1.00 95.31 89 ARG A N 1
ATOM 719 C CA . ARG A 1 89 ? 6.786 -10.331 -12.029 1.00 95.31 89 ARG A CA 1
ATOM 720 C C . ARG A 1 89 ? 7.862 -10.029 -13.072 1.00 95.31 89 ARG A C 1
ATOM 722 O O . ARG A 1 89 ? 8.869 -10.726 -13.080 1.00 95.31 89 ARG A O 1
ATOM 729 N N . THR A 1 90 ? 7.691 -8.972 -13.870 1.00 95.50 90 THR A N 1
ATOM 730 C CA . THR A 1 90 ? 8.705 -8.523 -14.839 1.00 95.50 90 THR A CA 1
ATOM 731 C C . THR A 1 90 ? 10.043 -8.242 -14.158 1.00 95.50 90 THR A C 1
ATOM 733 O O . THR A 1 90 ? 11.071 -8.733 -14.608 1.00 95.50 90 THR A O 1
ATOM 736 N N . PHE A 1 91 ? 10.029 -7.520 -13.033 1.00 95.06 91 PHE A N 1
ATOM 737 C CA . PHE A 1 91 ? 11.240 -7.239 -12.262 1.00 95.06 91 PHE A CA 1
ATOM 738 C C . PHE A 1 91 ? 11.948 -8.517 -11.789 1.00 95.06 91 PHE A C 1
ATOM 740 O O . PHE A 1 91 ? 13.167 -8.620 -11.888 1.00 95.06 91 PHE A O 1
ATOM 747 N N . LEU A 1 92 ? 11.203 -9.504 -11.283 1.00 94.31 92 LEU A N 1
ATOM 748 C CA . LEU A 1 92 ? 11.794 -10.775 -10.864 1.00 94.31 92 LEU A CA 1
ATOM 749 C C . LEU A 1 92 ? 12.407 -11.535 -12.039 1.00 94.31 92 LEU A C 1
ATOM 751 O O . LEU A 1 92 ? 13.509 -12.060 -11.904 1.00 94.31 92 LEU A O 1
ATOM 755 N N . ASP A 1 93 ? 11.720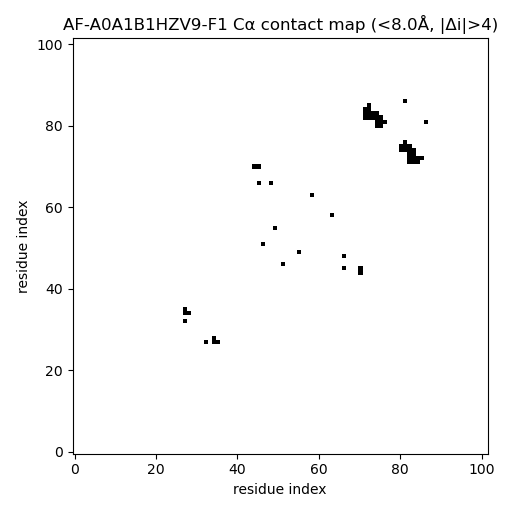 -11.579 -13.181 1.00 94.44 93 ASP A N 1
ATOM 756 C CA . ASP A 1 93 ? 12.241 -12.239 -14.377 1.00 94.44 93 ASP A CA 1
ATOM 757 C C . ASP A 1 93 ? 13.575 -11.590 -14.823 1.00 94.44 93 ASP A C 1
ATOM 759 O O . ASP A 1 93 ? 14.512 -12.304 -15.179 1.00 94.44 93 ASP A O 1
ATOM 763 N N . GLU A 1 94 ? 13.716 -10.262 -14.712 1.00 94.12 94 GLU A N 1
ATOM 764 C CA . GLU A 1 94 ? 14.976 -9.540 -14.966 1.00 94.12 94 GLU A CA 1
ATOM 765 C C . GLU A 1 94 ? 16.082 -9.888 -13.957 1.00 94.12 94 GLU A C 1
ATOM 767 O O . GLU A 1 94 ? 17.212 -10.178 -14.354 1.00 94.12 94 GLU A O 1
ATOM 772 N N . VAL A 1 95 ? 15.773 -9.888 -12.656 1.00 92.75 95 VAL A N 1
ATOM 773 C CA . VAL A 1 95 ? 16.746 -10.216 -11.598 1.00 92.75 95 VAL A CA 1
ATOM 774 C C . VAL A 1 95 ? 17.271 -11.640 -11.764 1.00 92.75 95 VAL A C 1
ATOM 776 O O . VAL A 1 95 ? 18.483 -11.857 -11.765 1.00 92.75 95 VAL A O 1
ATOM 779 N N . TYR A 1 96 ? 16.379 -12.609 -11.975 1.00 91.94 96 TYR A N 1
ATOM 780 C CA . TYR A 1 96 ? 16.785 -13.996 -12.175 1.00 91.94 96 TYR A CA 1
ATOM 781 C C . TYR A 1 96 ? 17.535 -14.193 -13.493 1.00 91.94 96 TYR A C 1
ATOM 783 O O . TYR A 1 96 ? 18.437 -15.025 -13.555 1.00 91.94 96 TYR A O 1
ATOM 791 N N . ALA A 1 97 ? 17.222 -13.439 -14.549 1.00 90.38 97 ALA A N 1
ATOM 792 C CA . ALA A 1 97 ? 18.001 -13.498 -15.783 1.00 90.38 97 ALA A CA 1
ATOM 793 C C . ALA A 1 97 ? 19.464 -13.065 -15.570 1.00 90.38 97 ALA A C 1
ATOM 795 O O . ALA A 1 97 ? 20.353 -13.625 -16.203 1.00 90.38 97 ALA A O 1
ATOM 796 N N . ILE A 1 98 ? 19.730 -12.120 -14.664 1.00 83.44 98 ILE A N 1
ATOM 797 C CA . ILE A 1 98 ? 21.092 -11.673 -14.329 1.00 83.44 98 ILE A CA 1
ATOM 798 C C . ILE A 1 98 ? 21.840 -12.743 -13.521 1.00 83.44 98 ILE A C 1
ATOM 800 O O . ILE A 1 98 ? 23.001 -13.032 -13.810 1.00 83.44 98 ILE A O 1
ATOM 804 N N . 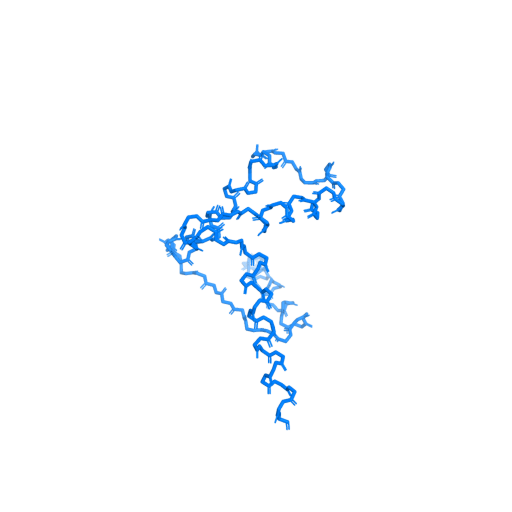GLU A 1 99 ? 21.176 -13.355 -12.538 1.00 73.88 99 GLU A N 1
ATOM 805 C CA . GLU A 1 99 ? 21.782 -14.390 -11.689 1.00 73.88 99 GLU A CA 1
ATOM 806 C C . GLU A 1 99 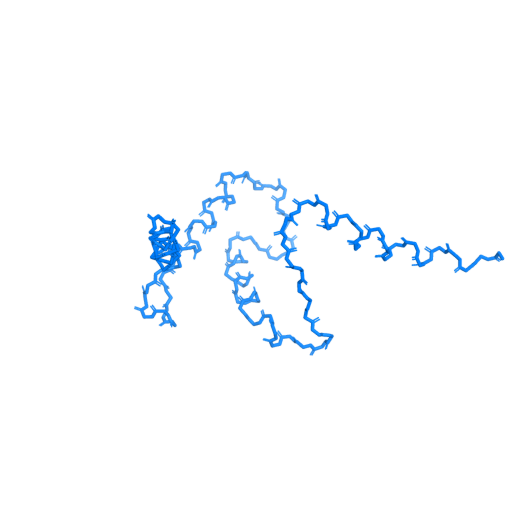? 22.085 -15.685 -12.451 1.00 73.88 99 GLU A C 1
ATOM 808 O O . GLU A 1 99 ? 23.090 -16.327 -12.178 1.00 73.88 99 GLU A O 1
ATOM 813 N N . ASN A 1 100 ? 21.265 -16.052 -13.440 1.00 68.38 100 ASN A N 1
ATOM 814 C CA . ASN A 1 100 ? 21.483 -17.257 -14.250 1.00 68.38 100 ASN A CA 1
ATOM 815 C C . ASN A 1 100 ? 22.570 -17.093 -15.334 1.00 68.38 100 ASN A C 1
ATOM 817 O O . ASN A 1 100 ? 22.865 -18.051 -16.049 1.00 68.38 100 ASN A O 1
ATOM 821 N N . VAL A 1 101 ? 23.131 -15.890 -15.496 1.00 60.47 101 VAL A N 1
ATOM 822 C CA . VAL A 1 101 ? 24.178 -15.575 -16.487 1.00 60.47 101 VAL A CA 1
ATOM 823 C C . VAL A 1 101 ? 25.566 -15.405 -15.836 1.00 60.47 101 VAL A C 1
ATOM 825 O O . VAL A 1 101 ? 26.559 -15.357 -16.561 1.00 60.47 101 VAL A O 1
ATOM 828 N N . SER A 1 102 ? 25.661 -15.361 -14.497 1.00 47.41 102 SER A N 1
ATOM 829 C CA . SER A 1 102 ? 26.935 -15.350 -13.742 1.00 47.41 102 SER A CA 1
ATOM 830 C C . SER A 1 102 ? 27.317 -16.737 -13.236 1.00 47.41 102 SER A C 1
ATOM 832 O O . SER A 1 102 ? 28.519 -17.069 -13.328 1.00 47.41 102 SER A O 1
#

Solvent-accessible surface area (backbone atoms only — not comparable to full-atom values): 6530 Å² total; per-residue (Å²): 142,84,87,80,72,72,73,62,65,61,55,61,67,62,60,59,60,70,78,76,48,102,66,91,86,86,80,75,61,86,97,40,65,76,80,43,52,68,59,54,54,50,51,58,56,52,39,77,79,52,49,87,94,60,75,68,86,85,53,52,73,66,55,53,49,51,53,51,49,53,64,29,60,43,59,31,74,95,57,79,52,42,28,54,52,57,55,52,48,54,52,49,56,53,54,52,54,56,63,79,72,111

Radius of gyration: 19.53 Å; Cα contacts (8 Å, |Δi|>4): 29; chains: 1; bounding box: 39×32×60 Å

Mean predicted aligned error: 10.77 Å